Protein AF-A0A835GGK8-F1 (afdb_monomer_lite)

Structure (mmCIF, N/CA/C/O backbone):
data_AF-A0A835GGK8-F1
#
_entry.id   AF-A0A835GGK8-F1
#
loop_
_atom_site.group_PDB
_atom_site.id
_atom_site.type_symbol
_atom_site.label_atom_id
_atom_site.label_alt_id
_atom_site.label_comp_id
_atom_site.label_asym_id
_atom_site.label_entity_id
_atom_site.label_seq_id
_atom_site.pdbx_PDB_ins_code
_atom_site.Cartn_x
_atom_site.Cartn_y
_atom_site.Cartn_z
_atom_site.occupancy
_atom_site.B_iso_or_equiv
_atom_site.auth_seq_id
_atom_site.auth_comp_id
_atom_site.auth_asym_id
_atom_site.auth_atom_id
_atom_site.pdbx_PDB_model_num
ATOM 1 N N . GLY A 1 1 ? 4.725 -10.831 10.379 1.00 56.91 1 GLY A N 1
ATOM 2 C CA . GLY A 1 1 ? 5.188 -9.465 10.693 1.00 56.91 1 GLY A CA 1
ATOM 3 C C . GLY A 1 1 ? 3.987 -8.553 10.754 1.00 56.91 1 GLY A C 1
ATOM 4 O O . GLY A 1 1 ? 3.076 -8.763 9.956 1.00 56.91 1 GLY A O 1
ATOM 5 N N . THR A 1 2 ? 3.975 -7.607 11.694 1.00 87.25 2 THR A N 1
ATOM 6 C CA . THR A 1 2 ? 2.916 -6.593 11.849 1.00 87.25 2 THR A CA 1
ATOM 7 C C . THR A 1 2 ? 2.686 -5.833 10.539 1.00 87.25 2 THR A C 1
ATOM 9 O O . THR A 1 2 ? 3.594 -5.772 9.707 1.00 87.25 2 THR A O 1
ATOM 12 N N . LYS A 1 3 ? 1.490 -5.265 10.334 1.00 89.50 3 LYS A N 1
ATOM 13 C CA . LYS A 1 3 ? 1.149 -4.522 9.104 1.00 89.50 3 LYS A CA 1
ATOM 14 C C . LYS A 1 3 ? 2.169 -3.409 8.820 1.00 89.50 3 LYS A C 1
ATOM 16 O O . LYS A 1 3 ? 2.734 -3.356 7.732 1.00 89.50 3 LYS A O 1
ATOM 21 N N . LYS A 1 4 ? 2.560 -2.677 9.868 1.00 90.31 4 LYS A N 1
ATOM 22 C CA . LYS A 1 4 ? 3.695 -1.738 9.889 1.00 90.31 4 LYS A CA 1
ATOM 23 C C . LYS A 1 4 ? 4.991 -2.334 9.349 1.00 90.31 4 LYS A C 1
ATOM 25 O O . LYS A 1 4 ? 5.562 -1.816 8.400 1.00 90.31 4 LYS A O 1
ATOM 30 N N . GLY A 1 5 ? 5.420 -3.475 9.889 1.00 92.81 5 GLY A N 1
ATOM 31 C CA . GLY A 1 5 ? 6.646 -4.131 9.438 1.00 92.81 5 GLY A CA 1
ATOM 32 C C . GLY A 1 5 ? 6.595 -4.623 7.986 1.00 92.81 5 GLY A C 1
ATOM 33 O O . GLY A 1 5 ? 7.643 -4.769 7.363 1.00 92.81 5 GLY A O 1
ATOM 34 N N . GLN A 1 6 ? 5.410 -4.897 7.432 1.00 94.19 6 GLN A N 1
ATOM 35 C CA . GLN A 1 6 ? 5.264 -5.224 6.008 1.00 94.19 6 GLN A CA 1
ATOM 36 C C . GLN A 1 6 ? 5.434 -3.979 5.137 1.00 94.19 6 GLN A C 1
ATOM 38 O O . GLN A 1 6 ? 6.199 -4.030 4.176 1.00 94.19 6 GLN A O 1
ATOM 43 N N . LEU A 1 7 ? 4.793 -2.871 5.520 1.00 95.31 7 LEU A N 1
ATOM 44 C CA . LEU A 1 7 ? 4.916 -1.589 4.833 1.00 95.31 7 LEU A CA 1
ATOM 45 C C . LEU A 1 7 ? 6.360 -1.069 4.856 1.00 95.31 7 LEU A C 1
ATOM 47 O O . LEU A 1 7 ? 6.895 -0.731 3.808 1.00 95.31 7 LEU A O 1
ATOM 51 N N . THR A 1 8 ? 7.054 -1.130 5.998 1.00 95.62 8 THR A N 1
ATOM 52 C CA . THR A 1 8 ? 8.473 -0.734 6.086 1.00 95.62 8 THR A CA 1
ATOM 53 C C . THR A 1 8 ? 9.360 -1.545 5.138 1.00 95.62 8 THR A C 1
ATOM 55 O O . THR A 1 8 ? 10.203 -0.990 4.441 1.00 95.62 8 THR A O 1
ATOM 58 N N . LYS A 1 9 ? 9.168 -2.869 5.066 1.00 96.25 9 LYS A N 1
ATOM 59 C CA . LYS A 1 9 ? 9.945 -3.726 4.152 1.00 96.25 9 LYS A CA 1
ATOM 60 C C . LYS A 1 9 ? 9.669 -3.414 2.685 1.00 96.25 9 LYS A C 1
ATOM 62 O O . LYS A 1 9 ? 10.574 -3.538 1.862 1.00 96.25 9 LYS A O 1
ATOM 67 N N . PHE A 1 10 ? 8.426 -3.070 2.364 1.00 97.19 10 PHE A N 1
ATOM 68 C CA . PHE A 1 10 ? 8.058 -2.628 1.030 1.00 97.19 10 PHE A CA 1
ATOM 69 C C . PHE A 1 10 ? 8.715 -1.294 0.693 1.00 97.19 10 PHE A C 1
ATOM 71 O O . PHE A 1 10 ? 9.410 -1.225 -0.315 1.00 97.19 10 PHE A O 1
ATOM 78 N N . ASN A 1 11 ? 8.587 -0.296 1.567 1.00 97.06 11 ASN A N 1
ATOM 79 C CA . ASN A 1 11 ? 9.194 1.012 1.367 1.00 97.06 11 ASN A CA 1
ATOM 80 C C . ASN A 1 11 ? 10.705 0.902 1.141 1.00 97.06 11 ASN A C 1
ATOM 82 O O . ASN A 1 11 ? 11.200 1.403 0.146 1.00 97.06 11 ASN A O 1
ATOM 86 N N . ASN A 1 12 ? 11.428 0.138 1.967 1.00 97.31 12 ASN A N 1
ATOM 87 C CA . ASN A 1 12 ? 12.874 -0.051 1.787 1.00 97.31 12 ASN A CA 1
ATOM 88 C C . ASN A 1 12 ? 13.235 -0.605 0.397 1.00 97.31 12 ASN A C 1
ATOM 90 O O . ASN A 1 12 ? 14.246 -0.223 -0.190 1.00 97.31 12 ASN A O 1
ATOM 94 N N . PHE A 1 13 ? 12.409 -1.513 -0.134 1.00 97.12 13 PHE A N 1
ATOM 95 C CA . PHE A 1 13 ? 12.589 -2.045 -1.482 1.00 97.12 13 PHE A CA 1
ATOM 96 C C . PHE A 1 13 ? 12.326 -0.984 -2.554 1.00 97.12 13 PHE A C 1
ATOM 98 O O . PHE A 1 13 ? 13.112 -0.871 -3.488 1.00 97.12 13 PHE A O 1
ATOM 105 N N . VAL A 1 14 ? 11.257 -0.198 -2.405 1.00 96.75 14 VAL A N 1
ATOM 106 C CA . VAL A 1 14 ? 10.925 0.907 -3.316 1.00 96.75 14 VAL A CA 1
ATOM 107 C C . VAL A 1 14 ? 12.028 1.964 -3.305 1.00 96.75 14 VAL A C 1
ATOM 109 O O . VAL A 1 14 ? 12.512 2.317 -4.373 1.00 96.75 14 VAL A O 1
ATOM 112 N N . THR A 1 15 ? 12.504 2.376 -2.126 1.00 96.75 15 THR A N 1
ATOM 113 C CA . THR A 1 15 ? 13.606 3.336 -1.962 1.00 96.75 15 THR A CA 1
ATOM 114 C C . THR A 1 15 ? 14.868 2.879 -2.692 1.00 96.75 15 THR A C 1
ATOM 116 O O . THR A 1 15 ? 15.475 3.649 -3.428 1.00 96.75 15 THR A O 1
ATOM 119 N N . THR A 1 16 ? 15.219 1.591 -2.587 1.00 96.19 16 THR A N 1
ATOM 120 C CA . THR A 1 16 ? 16.373 1.039 -3.320 1.00 96.19 16 THR A CA 1
ATOM 121 C C . THR A 1 16 ? 16.201 1.161 -4.840 1.00 96.19 16 THR A C 1
ATOM 123 O O . THR A 1 16 ? 17.178 1.363 -5.556 1.00 96.19 16 THR A O 1
ATOM 126 N N . LEU A 1 17 ? 14.974 1.024 -5.354 1.00 95.38 17 LEU A N 1
ATOM 127 C CA . LEU A 1 17 ? 14.695 1.171 -6.785 1.00 95.38 17 LEU A CA 1
ATOM 128 C C . LEU A 1 17 ? 14.602 2.637 -7.229 1.00 95.38 17 LEU A C 1
ATOM 130 O O . LEU A 1 17 ? 14.955 2.927 -8.367 1.00 95.38 17 LEU A O 1
ATOM 134 N N . SER A 1 18 ? 14.147 3.548 -6.366 1.00 93.19 18 SER A N 1
ATOM 135 C CA . SER A 1 18 ? 14.069 4.981 -6.679 1.00 93.19 18 SER A CA 1
ATOM 136 C C . SER A 1 18 ? 15.433 5.674 -6.655 1.00 93.19 18 SER A C 1
ATOM 138 O O . SER A 1 18 ? 15.614 6.692 -7.313 1.00 93.19 18 SER A O 1
ATOM 140 N N . GLU A 1 19 ? 16.395 5.142 -5.897 1.00 94.31 19 GLU A N 1
ATOM 141 C CA . GLU A 1 19 ? 17.755 5.692 -5.799 1.00 94.31 19 GLU A CA 1
ATOM 142 C C . GLU A 1 19 ? 18.642 5.355 -7.008 1.00 94.31 19 GLU A C 1
ATOM 144 O O . GLU A 1 19 ? 19.671 5.998 -7.222 1.00 94.31 19 GLU A O 1
ATOM 149 N N . ILE A 1 20 ? 18.263 4.354 -7.809 1.00 93.00 20 ILE A N 1
ATOM 150 C CA . ILE A 1 20 ? 19.026 3.935 -8.988 1.00 93.00 20 ILE A CA 1
ATOM 151 C C . ILE A 1 20 ? 18.419 4.503 -10.280 1.00 93.00 20 ILE A C 1
ATOM 153 O O . ILE A 1 20 ? 17.202 4.657 -10.384 1.00 93.00 20 ILE A O 1
ATOM 157 N N . PRO A 1 21 ? 19.231 4.776 -11.321 1.00 93.50 21 PRO A N 1
ATOM 158 C CA . PRO A 1 21 ? 18.704 5.208 -12.610 1.00 93.50 21 PRO A CA 1
ATOM 159 C C . PRO A 1 21 ? 17.759 4.158 -13.205 1.00 93.50 21 PRO A C 1
ATOM 161 O O . PRO A 1 21 ? 18.100 2.974 -13.269 1.00 93.50 21 PRO A O 1
ATOM 164 N N . VAL A 1 22 ? 16.600 4.584 -13.710 1.00 90.31 22 VAL A N 1
ATOM 165 C CA . VAL A 1 22 ? 15.542 3.684 -14.209 1.00 90.31 22 VAL A CA 1
ATOM 166 C C . VAL A 1 22 ? 16.012 2.713 -15.300 1.00 90.31 22 VAL A C 1
ATOM 168 O O . VAL A 1 22 ? 15.506 1.600 -15.403 1.00 90.31 22 VAL A O 1
ATOM 171 N N . GLN A 1 23 ? 17.027 3.085 -16.085 1.00 89.62 23 GLN A N 1
ATOM 172 C CA . GLN A 1 23 ? 17.604 2.236 -17.134 1.00 89.62 23 GLN A CA 1
ATOM 173 C C . GLN A 1 23 ? 18.325 1.002 -16.565 1.00 89.62 23 GLN A C 1
ATOM 175 O O . GLN A 1 23 ? 18.513 0.015 -17.272 1.00 89.62 23 GLN A O 1
ATOM 180 N N . THR A 1 24 ? 18.737 1.058 -15.296 1.00 93.38 24 THR A N 1
ATOM 181 C CA . THR A 1 24 ? 19.400 -0.044 -14.579 1.00 93.38 24 THR A CA 1
ATOM 182 C C . THR A 1 24 ? 18.418 -0.988 -13.894 1.00 93.38 24 THR A C 1
ATOM 184 O O . THR A 1 24 ? 18.787 -2.111 -13.544 1.00 93.38 24 THR A O 1
ATOM 187 N N . VAL A 1 25 ? 17.159 -0.567 -13.732 1.00 93.56 25 VAL A N 1
ATOM 188 C CA . VAL A 1 25 ? 16.104 -1.404 -13.162 1.00 93.56 25 VAL A CA 1
ATOM 189 C C . VAL A 1 25 ? 15.831 -2.558 -14.120 1.00 93.56 25 VAL A C 1
ATOM 191 O O . VAL A 1 25 ? 15.488 -2.378 -15.286 1.00 93.56 25 VAL A O 1
ATOM 194 N N . THR A 1 26 ? 15.975 -3.782 -13.627 1.00 94.06 26 THR A N 1
ATOM 195 C CA . THR A 1 26 ? 15.754 -4.985 -14.433 1.00 94.06 26 THR A CA 1
ATOM 196 C C . THR A 1 26 ? 14.266 -5.318 -14.564 1.00 94.06 26 THR A C 1
ATOM 198 O O . THR A 1 26 ? 13.462 -5.047 -13.671 1.00 94.06 26 THR A O 1
ATOM 201 N N . SER A 1 27 ? 13.892 -6.028 -15.636 1.00 91.50 27 SER A N 1
ATOM 202 C CA . SER A 1 27 ? 12.521 -6.544 -15.822 1.00 91.50 27 SER A CA 1
ATOM 203 C C . SER A 1 27 ? 12.060 -7.420 -14.648 1.00 91.50 27 SER A C 1
ATOM 205 O O . SER A 1 27 ? 10.903 -7.363 -14.236 1.00 91.50 27 SER A O 1
ATOM 207 N N . LYS A 1 28 ? 12.977 -8.191 -14.042 1.00 93.56 28 LYS A N 1
ATOM 208 C CA . LYS A 1 28 ? 12.694 -8.980 -12.834 1.00 93.56 28 LYS A CA 1
ATOM 209 C C . LYS A 1 28 ? 12.333 -8.083 -11.645 1.00 93.56 28 LYS A C 1
ATOM 211 O O . LYS A 1 28 ? 11.336 -8.359 -10.988 1.00 93.56 28 LYS A O 1
ATOM 216 N N . GLN A 1 29 ? 13.113 -7.029 -11.386 1.00 94.62 29 GLN A N 1
ATOM 217 C CA . GLN A 1 29 ? 12.840 -6.082 -10.297 1.00 94.62 29 GLN A CA 1
ATOM 218 C C . GLN A 1 29 ? 11.514 -5.352 -10.506 1.00 94.62 29 GLN A C 1
ATOM 220 O O . GLN A 1 29 ? 10.740 -5.246 -9.562 1.00 94.62 29 GLN A O 1
ATOM 225 N N . ASN A 1 30 ? 11.212 -4.925 -11.736 1.00 92.81 30 ASN A N 1
ATOM 226 C CA . ASN A 1 30 ? 9.925 -4.304 -12.038 1.00 92.81 30 ASN A CA 1
ATOM 227 C C . ASN A 1 30 ? 8.755 -5.281 -11.813 1.00 92.81 30 ASN A C 1
ATOM 229 O O . ASN A 1 30 ? 7.779 -4.940 -11.155 1.00 92.81 30 ASN A O 1
ATOM 233 N N . LYS A 1 31 ? 8.859 -6.534 -12.273 1.00 92.25 31 LYS A N 1
ATOM 234 C CA . LYS A 1 31 ? 7.827 -7.555 -12.006 1.00 92.25 31 LYS A CA 1
ATOM 235 C C . LYS A 1 31 ? 7.651 -7.821 -10.509 1.00 92.25 31 LYS A C 1
ATOM 237 O O . LYS A 1 31 ? 6.527 -7.957 -10.035 1.00 92.25 31 LYS A O 1
ATOM 242 N N . GLU A 1 32 ? 8.749 -7.875 -9.760 1.00 96.25 32 GLU A N 1
ATOM 243 C CA . GLU A 1 32 ? 8.712 -8.019 -8.306 1.00 96.25 32 GLU A CA 1
ATOM 244 C C . GLU A 1 32 ? 8.050 -6.812 -7.622 1.00 96.25 32 GLU A C 1
ATOM 246 O O . GLU A 1 32 ? 7.234 -7.006 -6.719 1.00 96.25 32 GLU A O 1
ATOM 251 N N . LEU A 1 33 ? 8.338 -5.589 -8.081 1.00 95.25 33 LEU A N 1
ATOM 252 C CA . LEU A 1 33 ? 7.696 -4.359 -7.616 1.00 95.25 33 LEU A CA 1
ATOM 253 C C . LEU A 1 33 ? 6.178 -4.426 -7.790 1.00 95.25 33 LEU A C 1
ATOM 255 O O . LEU A 1 33 ? 5.464 -4.207 -6.818 1.00 95.25 33 LEU A O 1
ATOM 259 N N . ILE A 1 34 ? 5.689 -4.807 -8.974 1.00 92.88 34 ILE A N 1
ATOM 260 C CA . ILE A 1 34 ? 4.248 -4.925 -9.249 1.00 92.88 34 ILE A CA 1
ATOM 261 C C . ILE A 1 34 ? 3.573 -5.941 -8.316 1.00 92.88 34 ILE A C 1
ATOM 263 O O . ILE A 1 34 ? 2.515 -5.663 -7.750 1.00 92.88 34 ILE A O 1
ATOM 267 N N . VAL A 1 35 ? 4.197 -7.104 -8.094 1.00 92.12 35 VAL A N 1
ATOM 268 C CA . VAL A 1 35 ? 3.658 -8.125 -7.178 1.00 92.12 35 VAL A CA 1
ATOM 269 C C . VAL A 1 35 ? 3.610 -7.612 -5.736 1.00 92.12 35 VAL A C 1
ATOM 271 O O . VAL A 1 35 ? 2.628 -7.834 -5.024 1.00 92.12 35 VAL A O 1
ATOM 274 N N . ARG A 1 36 ? 4.663 -6.923 -5.282 1.00 94.88 36 ARG A N 1
ATOM 275 C CA . ARG A 1 36 ? 4.718 -6.355 -3.928 1.00 94.88 36 ARG A CA 1
ATOM 276 C C . ARG A 1 36 ? 3.721 -5.209 -3.750 1.00 94.88 36 ARG A C 1
ATOM 278 O O . ARG A 1 36 ? 3.074 -5.165 -2.708 1.00 94.88 36 ARG A O 1
ATOM 285 N N . LEU A 1 37 ? 3.569 -4.347 -4.755 1.00 93.06 37 LEU A N 1
ATOM 286 C CA . LEU A 1 37 ? 2.612 -3.242 -4.768 1.00 93.06 37 LEU A CA 1
ATOM 287 C C . LEU A 1 37 ? 1.187 -3.766 -4.573 1.00 93.06 37 LEU A C 1
ATOM 289 O O . LEU A 1 37 ? 0.538 -3.392 -3.603 1.00 93.06 37 LEU A O 1
ATOM 293 N N . SER A 1 38 ? 0.763 -4.737 -5.389 1.00 89.12 38 SER A N 1
ATOM 294 C CA . SER A 1 38 ? -0.571 -5.345 -5.279 1.00 89.12 38 SER A CA 1
ATOM 295 C C . SER A 1 38 ? -0.849 -5.940 -3.891 1.00 89.12 38 SER A C 1
ATOM 297 O O . SER A 1 38 ? -1.966 -5.865 -3.380 1.00 89.12 38 SER A O 1
ATOM 299 N N . LYS A 1 39 ? 0.171 -6.511 -3.239 1.00 90.25 39 LYS A N 1
ATOM 300 C CA . LYS A 1 39 ? 0.040 -7.029 -1.873 1.00 90.25 39 LYS A CA 1
ATOM 301 C C . LYS A 1 39 ? -0.139 -5.916 -0.838 1.00 90.25 39 LYS A C 1
ATOM 303 O O . LYS A 1 39 ? -0.885 -6.104 0.120 1.00 90.25 39 LYS A O 1
ATOM 308 N N . ILE A 1 40 ? 0.584 -4.808 -0.985 1.00 91.75 40 ILE A N 1
ATOM 309 C CA . ILE A 1 40 ? 0.540 -3.696 -0.032 1.00 91.75 40 ILE A CA 1
ATOM 310 C C . ILE A 1 40 ? -0.732 -2.875 -0.209 1.00 91.75 40 ILE A C 1
ATOM 312 O O . ILE A 1 40 ? -1.285 -2.460 0.797 1.00 91.75 40 ILE A O 1
ATOM 316 N N . GLU A 1 41 ? -1.273 -2.744 -1.419 1.00 88.94 41 GLU A N 1
ATOM 317 C CA . GLU A 1 41 ? -2.550 -2.052 -1.657 1.00 88.94 41 GLU A CA 1
ATOM 318 C C . GLU A 1 41 ? -3.709 -2.602 -0.803 1.00 88.94 41 GLU A C 1
ATOM 320 O O . GLU A 1 41 ? -4.572 -1.854 -0.357 1.00 88.94 41 GLU A O 1
ATOM 325 N N . GLY A 1 42 ? -3.716 -3.908 -0.512 1.00 86.69 42 GLY A N 1
ATOM 326 C CA . GLY A 1 42 ? -4.726 -4.521 0.359 1.00 86.69 42 GLY A CA 1
ATOM 327 C C . GLY A 1 42 ? -4.510 -4.292 1.860 1.00 86.69 42 GLY A C 1
ATOM 328 O O . GLY A 1 42 ? -5.403 -4.583 2.654 1.00 86.69 42 GLY A O 1
ATOM 329 N N . ILE A 1 43 ? -3.339 -3.793 2.273 1.00 89.12 43 ILE A N 1
ATOM 330 C CA . ILE A 1 43 ? -2.962 -3.708 3.689 1.00 89.12 43 ILE A CA 1
ATOM 331 C C . ILE A 1 43 ? -3.737 -2.628 4.441 1.00 89.12 43 ILE A C 1
ATOM 333 O O . ILE A 1 43 ? -3.931 -2.771 5.649 1.00 89.12 43 ILE A O 1
ATOM 337 N N . ILE A 1 44 ? -4.166 -1.574 3.737 1.00 89.88 44 ILE A N 1
ATOM 338 C CA . ILE A 1 44 ? -4.833 -0.416 4.334 1.00 89.88 44 ILE A CA 1
ATOM 339 C C . ILE A 1 44 ? -6.177 -0.808 4.949 1.00 89.88 44 ILE A C 1
ATOM 341 O O . ILE A 1 44 ? -6.444 -0.462 6.088 1.00 89.88 44 ILE A O 1
ATOM 345 N N . HIS A 1 45 ? -6.956 -1.664 4.282 1.00 88.00 45 HIS A N 1
ATOM 346 C CA . HIS A 1 45 ? -8.235 -2.143 4.814 1.00 88.00 45 HIS A CA 1
ATOM 347 C C . HIS A 1 45 ? -8.071 -2.969 6.086 1.00 88.00 45 HIS A C 1
ATOM 349 O O . HIS A 1 45 ? -8.793 -2.781 7.060 1.00 88.00 45 HIS A O 1
ATOM 355 N N . GLU A 1 46 ? -7.099 -3.882 6.095 1.00 89.19 46 GLU A N 1
ATOM 356 C CA . GLU A 1 46 ? -6.823 -4.677 7.290 1.00 89.19 46 GLU A CA 1
ATOM 357 C C . GLU A 1 46 ? -6.288 -3.809 8.435 1.00 89.19 46 GLU A C 1
ATOM 359 O O . GLU A 1 46 ? -6.527 -4.118 9.601 1.00 89.19 46 GLU A O 1
ATOM 364 N N . PHE A 1 47 ? -5.547 -2.744 8.120 1.00 91.69 47 PHE A N 1
ATOM 365 C CA . PHE A 1 47 ? -5.097 -1.772 9.109 1.00 91.69 47 PHE A CA 1
ATOM 366 C C . PHE A 1 47 ? -6.269 -0.961 9.671 1.00 91.69 47 PHE A C 1
ATOM 368 O O . PHE A 1 47 ? -6.409 -0.918 10.890 1.00 91.69 47 PHE A O 1
ATOM 375 N N . ASP A 1 48 ? -7.140 -0.420 8.818 1.00 90.12 48 ASP A N 1
ATOM 376 C CA . ASP A 1 48 ? -8.319 0.364 9.207 1.00 90.12 48 ASP A CA 1
ATOM 377 C C . ASP A 1 48 ? -9.267 -0.429 10.106 1.00 90.12 48 ASP A C 1
ATOM 379 O O . ASP A 1 48 ? -9.746 0.081 11.120 1.00 90.12 48 ASP A O 1
ATOM 383 N N . GLU A 1 49 ? -9.516 -1.701 9.781 1.00 91.75 49 GLU A N 1
ATOM 384 C CA . GLU A 1 49 ? -10.341 -2.580 10.613 1.00 91.75 49 GLU A CA 1
ATOM 385 C C . GLU A 1 49 ? -9.736 -2.801 12.004 1.00 91.75 49 GLU A C 1
ATOM 387 O O . GLU A 1 49 ? -10.465 -2.903 12.994 1.00 91.75 49 GLU A O 1
ATOM 392 N N . ILE A 1 50 ? -8.409 -2.929 12.085 1.00 90.50 50 ILE A N 1
ATOM 393 C CA . ILE A 1 50 ? -7.702 -3.113 13.353 1.00 90.50 50 ILE A CA 1
ATOM 394 C C . ILE A 1 50 ? -7.695 -1.801 14.141 1.00 90.50 50 ILE A C 1
ATOM 396 O O . ILE A 1 50 ? -8.021 -1.831 15.324 1.00 90.50 50 ILE A O 1
ATOM 400 N N . GLN A 1 51 ? -7.384 -0.670 13.506 1.00 90.69 51 GLN A N 1
ATOM 401 C CA . GLN A 1 51 ? -7.349 0.636 14.167 1.00 90.69 51 GLN A CA 1
ATOM 402 C C . GLN A 1 51 ? -8.719 1.055 14.674 1.00 90.69 51 GLN A C 1
ATOM 404 O O . GLN A 1 51 ? -8.843 1.384 15.845 1.00 90.69 51 GLN A O 1
ATOM 409 N N . THR A 1 52 ? -9.771 0.894 13.871 1.00 90.38 52 THR A N 1
ATOM 410 C CA . THR A 1 52 ? -11.144 1.181 14.313 1.00 90.38 52 THR A CA 1
ATOM 411 C C . THR A 1 52 ? -11.507 0.366 15.560 1.00 90.38 52 THR A C 1
ATOM 413 O O . THR A 1 52 ? -12.104 0.881 16.500 1.0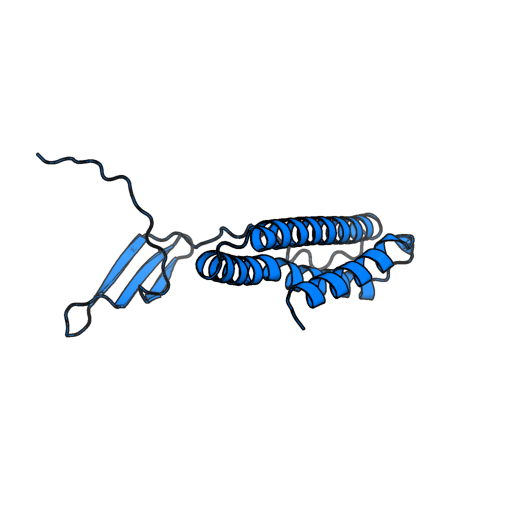0 90.38 52 THR A O 1
ATOM 416 N N . LYS A 1 53 ? -11.119 -0.917 15.621 1.00 92.56 53 LYS A N 1
ATOM 417 C CA . LYS A 1 53 ? -11.334 -1.746 16.820 1.00 92.56 53 LYS A CA 1
ATOM 418 C C . LYS A 1 53 ? -10.533 -1.241 18.019 1.00 92.56 53 LYS A C 1
ATOM 420 O O . LYS A 1 53 ? -11.046 -1.299 19.131 1.00 92.56 53 LYS A O 1
ATOM 425 N N . ILE A 1 54 ? -9.296 -0.792 17.811 1.00 89.44 54 ILE A N 1
ATOM 426 C CA . ILE A 1 54 ? -8.451 -0.247 18.877 1.00 89.44 54 ILE A CA 1
ATOM 427 C C . ILE A 1 54 ? -9.045 1.065 19.399 1.00 89.44 54 ILE A C 1
ATOM 429 O O . ILE A 1 54 ? -9.254 1.172 20.599 1.00 89.44 54 ILE A O 1
ATOM 433 N N . GLU A 1 55 ? -9.400 2.004 18.526 1.00 88.50 55 GLU A N 1
ATOM 434 C CA . GLU A 1 55 ? -10.028 3.289 18.871 1.00 88.50 55 GLU A CA 1
ATOM 435 C C . GLU A 1 55 ? -11.355 3.109 19.632 1.00 88.50 55 GLU A C 1
ATOM 437 O O . GLU A 1 55 ? -11.678 3.889 20.521 1.00 88.50 55 GLU A O 1
ATOM 442 N N . LEU A 1 56 ? -12.112 2.040 19.350 1.00 89.19 56 LEU A N 1
ATOM 443 C CA . LEU A 1 56 ? -13.307 1.681 20.128 1.00 89.19 56 LEU A CA 1
ATOM 444 C C . LEU A 1 56 ? -12.988 1.072 21.504 1.00 89.19 56 LEU A C 1
ATOM 446 O O . LEU A 1 56 ? -13.838 1.077 22.391 1.00 89.19 56 LEU A O 1
ATOM 450 N N . MET A 1 57 ? -11.797 0.497 21.676 1.00 91.56 57 MET A N 1
ATOM 451 C CA . MET A 1 57 ? -11.347 -0.129 22.924 1.00 91.56 57 MET A CA 1
ATOM 452 C C . MET A 1 57 ? -10.511 0.812 23.803 1.00 91.56 57 MET A C 1
ATOM 454 O O . MET A 1 57 ? -10.333 0.523 24.987 1.00 91.56 57 MET A O 1
ATOM 458 N N . THR A 1 58 ? -9.983 1.909 23.254 1.00 91.25 58 THR A N 1
ATOM 459 C CA . THR A 1 58 ? -9.165 2.888 23.976 1.00 91.25 58 THR A CA 1
ATOM 460 C C . THR A 1 58 ? -9.415 4.310 23.479 1.00 91.25 58 THR A C 1
ATOM 462 O O . THR A 1 58 ? -9.358 4.580 22.286 1.00 91.25 58 THR A O 1
ATOM 465 N N . GLU A 1 59 ? -9.603 5.243 24.411 1.00 86.19 59 GLU A N 1
ATOM 466 C CA . GLU A 1 59 ? -9.729 6.682 24.129 1.00 86.19 59 GLU A CA 1
ATOM 467 C C . GLU A 1 59 ? -8.362 7.404 24.109 1.00 86.19 59 GLU A C 1
ATOM 469 O O . GLU A 1 59 ? -8.298 8.624 24.239 1.00 86.19 59 GLU A O 1
ATOM 474 N N . ASP A 1 60 ? -7.245 6.672 23.983 1.00 91.12 60 ASP A N 1
ATOM 475 C CA . ASP A 1 60 ? -5.899 7.262 23.948 1.00 91.12 60 ASP A CA 1
ATOM 476 C C . ASP A 1 60 ? -5.678 8.068 22.648 1.00 91.12 60 ASP A C 1
ATOM 478 O O . ASP A 1 60 ? -5.592 7.468 21.569 1.00 91.12 60 ASP A O 1
ATOM 482 N N . PRO A 1 61 ? -5.478 9.401 22.721 1.00 88.50 61 PRO A N 1
ATOM 483 C CA . PRO A 1 61 ? -5.221 10.240 21.548 1.00 88.50 61 PRO A CA 1
ATOM 484 C C . PRO A 1 61 ? -3.998 9.805 20.730 1.00 88.50 61 PRO A C 1
ATOM 486 O O . PRO A 1 61 ? -3.890 10.140 19.551 1.00 88.50 61 PRO A O 1
ATOM 489 N N . LYS A 1 62 ? -3.068 9.041 21.322 1.00 90.50 62 LYS A N 1
ATOM 490 C CA . LYS A 1 62 ? -1.916 8.484 20.598 1.00 90.50 62 LYS A CA 1
ATOM 491 C C . LYS A 1 62 ? -2.320 7.521 19.487 1.00 90.50 62 LYS A C 1
ATOM 493 O O . LYS A 1 62 ? -1.557 7.393 18.537 1.00 90.50 62 LYS A O 1
ATOM 498 N N . GLN A 1 63 ? -3.476 6.861 19.584 1.00 88.94 63 GLN A N 1
ATOM 499 C CA . GLN A 1 63 ? -3.941 5.939 18.541 1.00 88.94 63 GLN A CA 1
ATOM 500 C C . GLN A 1 63 ? -4.313 6.675 17.251 1.00 88.94 63 GLN A C 1
ATOM 502 O O . GLN A 1 63 ? -3.951 6.218 16.172 1.00 88.94 63 GLN A O 1
ATOM 507 N N . LEU A 1 64 ? -4.906 7.868 17.360 1.00 86.44 64 LEU A N 1
ATOM 508 C CA . LEU A 1 64 ? -5.190 8.720 16.200 1.00 86.44 64 LEU A CA 1
ATOM 509 C C . LEU A 1 64 ? -3.896 9.173 15.512 1.00 86.44 64 LEU A C 1
ATOM 511 O O . LEU A 1 64 ? -3.747 9.032 14.305 1.00 86.44 64 LEU A O 1
ATOM 515 N N . ILE A 1 65 ? -2.904 9.613 16.293 1.00 90.00 65 ILE A N 1
ATOM 516 C CA . ILE A 1 65 ? -1.585 9.990 15.756 1.00 90.00 65 ILE A CA 1
ATOM 517 C C . ILE A 1 65 ? -0.904 8.782 15.094 1.00 90.00 65 ILE A C 1
ATOM 519 O O . ILE A 1 65 ? -0.267 8.897 14.050 1.00 90.00 65 ILE A O 1
ATOM 523 N N . GLU A 1 66 ? -1.014 7.602 15.707 1.00 90.50 66 GLU A N 1
ATOM 524 C CA . GLU A 1 66 ? -0.447 6.365 15.175 1.00 90.50 66 GLU A CA 1
ATOM 525 C C . GLU A 1 66 ? -1.080 5.961 13.836 1.00 90.50 66 GLU A C 1
ATOM 527 O O . GLU A 1 66 ? -0.378 5.414 12.974 1.00 90.50 66 GLU A O 1
ATOM 532 N N . ARG A 1 67 ? -2.378 6.235 13.672 1.00 91.81 67 ARG A N 1
ATOM 533 C CA . ARG A 1 67 ? -3.120 6.053 12.429 1.00 91.81 67 ARG A CA 1
ATOM 534 C C . ARG A 1 67 ? -2.636 7.006 11.345 1.00 91.81 67 ARG A C 1
ATOM 536 O O . ARG A 1 67 ? -2.188 6.516 10.311 1.00 91.81 67 ARG A O 1
ATOM 543 N N . ASP A 1 68 ? -2.614 8.307 11.619 1.00 92.06 68 ASP A N 1
ATOM 544 C CA . ASP A 1 68 ? -2.173 9.328 10.659 1.00 92.06 68 ASP A CA 1
ATOM 545 C C . ASP A 1 68 ? -0.761 9.027 10.133 1.00 92.06 68 ASP A C 1
ATOM 547 O O . ASP A 1 68 ? -0.532 8.940 8.928 1.00 92.06 68 ASP A O 1
ATOM 551 N N . LEU A 1 69 ? 0.184 8.733 11.037 1.00 93.44 69 LEU A N 1
ATOM 552 C CA . LEU A 1 69 ? 1.562 8.393 10.665 1.00 93.44 69 LEU A CA 1
ATOM 553 C C . LEU A 1 69 ? 1.653 7.150 9.772 1.00 93.44 69 LEU A C 1
ATOM 555 O O . LEU A 1 69 ? 2.542 7.053 8.923 1.00 93.44 69 LEU A O 1
ATOM 559 N N . PHE A 1 70 ? 0.787 6.160 9.994 1.00 94.38 70 PHE A N 1
ATOM 560 C CA . PHE A 1 70 ? 0.765 4.967 9.159 1.00 94.38 70 PHE A CA 1
ATOM 561 C C . PHE A 1 70 ? 0.167 5.255 7.784 1.00 94.38 70 PHE A C 1
ATOM 563 O O . PHE A 1 70 ? 0.730 4.800 6.790 1.00 94.38 70 PHE A O 1
ATOM 570 N N . GLU A 1 71 ? -0.945 5.987 7.727 1.00 94.75 71 GLU A N 1
ATOM 571 C CA . GLU A 1 71 ? -1.618 6.351 6.481 1.00 94.75 71 GLU A CA 1
ATOM 572 C C . GLU A 1 71 ? -0.709 7.215 5.598 1.00 94.75 71 GLU A C 1
ATOM 574 O O . GLU A 1 71 ? -0.485 6.877 4.434 1.00 94.75 71 GLU A O 1
ATOM 579 N N . ASP A 1 72 ? -0.069 8.238 6.166 1.00 95.31 72 ASP A N 1
ATOM 580 C CA . ASP A 1 72 ? 0.909 9.075 5.464 1.00 95.31 72 ASP A CA 1
ATOM 581 C C . ASP A 1 72 ? 2.067 8.242 4.899 1.00 95.31 72 ASP A C 1
ATOM 583 O O . ASP A 1 72 ? 2.465 8.374 3.732 1.00 95.31 72 ASP A O 1
ATOM 587 N N . PHE A 1 73 ? 2.603 7.324 5.709 1.00 95.94 73 PHE A N 1
ATOM 588 C CA . PHE A 1 73 ? 3.680 6.443 5.273 1.00 95.94 73 PHE A CA 1
ATOM 589 C C . PHE A 1 73 ? 3.218 5.450 4.197 1.00 95.94 73 PHE A C 1
ATOM 591 O O . PHE A 1 73 ? 3.974 5.117 3.282 1.00 95.94 73 PHE A O 1
ATOM 598 N N . TYR A 1 74 ? 1.971 4.990 4.270 1.00 96.69 74 TYR A N 1
ATOM 599 C CA . TYR A 1 74 ? 1.374 4.104 3.280 1.00 96.69 74 TYR A CA 1
ATOM 600 C C . TYR A 1 74 ? 1.227 4.810 1.932 1.00 96.69 74 TYR A C 1
ATOM 602 O O . TYR A 1 74 ? 1.751 4.319 0.928 1.00 96.69 74 TYR A O 1
ATOM 610 N N . TYR A 1 75 ? 0.579 5.976 1.906 1.00 95.81 75 TYR A N 1
ATOM 611 C CA . TYR A 1 75 ? 0.323 6.702 0.665 1.00 95.81 75 TYR A CA 1
ATOM 612 C C . TYR A 1 75 ? 1.617 7.171 -0.004 1.00 95.81 75 TYR A C 1
ATOM 614 O O . TYR A 1 75 ? 1.766 7.009 -1.216 1.00 95.81 75 TYR A O 1
ATOM 622 N N . SER A 1 76 ? 2.589 7.661 0.771 1.00 95.31 76 SER A N 1
ATOM 623 C CA . SER A 1 76 ? 3.908 8.032 0.234 1.00 95.31 76 SER A CA 1
ATOM 624 C C . SER A 1 76 ? 4.661 6.834 -0.360 1.00 95.31 76 SER A C 1
ATOM 626 O O . SER A 1 76 ? 5.209 6.938 -1.460 1.00 95.31 76 SER A O 1
ATOM 628 N N . SER A 1 77 ? 4.627 5.670 0.302 1.00 94.75 77 SER A N 1
ATOM 629 C CA . SER A 1 77 ? 5.254 4.440 -0.207 1.00 94.75 77 SER A CA 1
ATOM 630 C C . SER A 1 77 ? 4.612 3.954 -1.513 1.00 94.75 77 SER A C 1
ATOM 632 O O . SER A 1 77 ? 5.317 3.535 -2.433 1.00 94.75 77 SER A O 1
ATOM 634 N N . ILE A 1 78 ? 3.276 3.991 -1.608 1.00 94.94 78 ILE A N 1
ATOM 635 C CA . ILE A 1 78 ? 2.536 3.604 -2.821 1.00 94.94 78 ILE A CA 1
ATOM 636 C C . ILE A 1 78 ? 2.858 4.555 -3.975 1.00 94.94 78 ILE A C 1
ATOM 638 O O . ILE A 1 78 ? 3.155 4.087 -5.073 1.00 94.94 78 ILE A O 1
ATOM 642 N N . ALA A 1 79 ? 2.846 5.866 -3.727 1.00 94.06 79 ALA A N 1
ATOM 643 C CA . ALA A 1 79 ? 3.137 6.869 -4.746 1.00 94.06 79 ALA A CA 1
ATOM 644 C C . ALA A 1 79 ? 4.551 6.694 -5.322 1.00 94.06 79 ALA A C 1
ATOM 646 O O . ALA A 1 79 ? 4.720 6.637 -6.538 1.00 94.06 79 ALA A O 1
ATOM 647 N N . SER A 1 80 ? 5.553 6.504 -4.458 1.00 95.19 80 SER A N 1
ATOM 648 C CA . SER A 1 80 ? 6.931 6.253 -4.896 1.00 95.19 80 SER A CA 1
ATOM 649 C C . SER A 1 80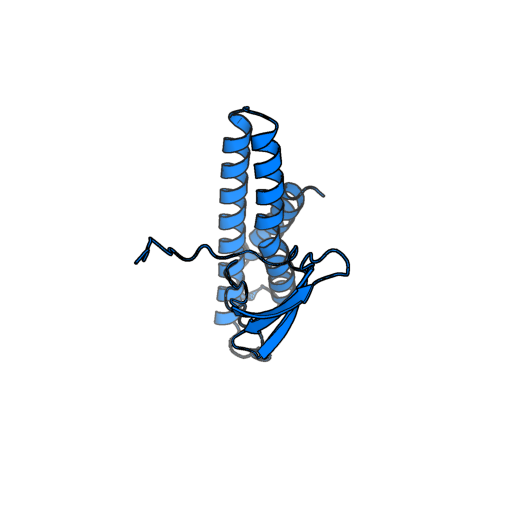 ? 7.052 4.958 -5.713 1.00 95.19 80 SER A C 1
ATOM 651 O O . SER A 1 80 ? 7.714 4.923 -6.750 1.00 95.19 80 SER A O 1
ATOM 653 N N . ALA A 1 81 ? 6.350 3.892 -5.317 1.00 95.56 81 ALA A N 1
ATOM 654 C CA . ALA A 1 81 ? 6.329 2.641 -6.074 1.00 95.56 81 ALA A CA 1
ATOM 655 C C . ALA A 1 81 ? 5.689 2.798 -7.462 1.00 95.56 81 ALA A C 1
ATOM 657 O O . ALA A 1 81 ? 6.193 2.245 -8.443 1.00 95.56 81 ALA A O 1
ATOM 658 N N . GLN A 1 82 ? 4.587 3.544 -7.544 1.00 94.69 82 GLN A N 1
ATOM 659 C CA . GLN A 1 82 ? 3.906 3.846 -8.802 1.00 94.69 82 GLN A CA 1
ATOM 660 C C . GLN A 1 82 ? 4.802 4.672 -9.725 1.00 94.69 82 GLN A C 1
ATOM 662 O O . GLN A 1 82 ? 4.950 4.320 -10.892 1.00 94.69 82 GLN A O 1
ATOM 667 N N . GLU A 1 83 ? 5.479 5.692 -9.199 1.00 95.00 83 GLU A N 1
ATOM 668 C CA . GLU A 1 83 ? 6.415 6.516 -9.965 1.00 95.00 83 GLU A CA 1
ATOM 669 C C . GLU A 1 83 ? 7.552 5.681 -10.579 1.00 95.00 83 GLU A C 1
ATOM 671 O O . GLU A 1 83 ? 7.868 5.831 -11.765 1.00 95.00 83 GLU A O 1
ATOM 676 N N . VAL A 1 84 ? 8.127 4.744 -9.814 1.00 94.31 84 VAL A N 1
ATOM 677 C CA . VAL A 1 84 ? 9.160 3.819 -10.311 1.00 94.31 84 VAL A CA 1
ATOM 678 C C . VAL A 1 84 ? 8.607 2.918 -11.422 1.00 94.31 84 VAL A C 1
ATOM 680 O O . VAL A 1 84 ? 9.245 2.765 -12.468 1.00 94.31 84 VAL A O 1
ATOM 683 N N . ALA A 1 85 ? 7.417 2.343 -11.234 1.00 93.00 85 ALA A N 1
ATOM 684 C CA . ALA A 1 85 ? 6.791 1.460 -12.219 1.00 93.00 85 ALA A CA 1
ATOM 685 C C . ALA A 1 85 ? 6.428 2.200 -13.522 1.00 93.00 85 ALA A C 1
ATOM 687 O O . ALA A 1 85 ? 6.670 1.698 -14.625 1.00 93.00 85 ALA A O 1
ATOM 688 N N . GLU A 1 86 ? 5.886 3.413 -13.414 1.00 92.38 86 GLU A N 1
ATOM 689 C CA . GLU A 1 86 ? 5.575 4.268 -14.559 1.00 92.38 86 GLU A CA 1
ATOM 690 C C . GLU A 1 86 ? 6.834 4.689 -15.313 1.00 92.38 86 GLU A C 1
ATOM 692 O O . GLU A 1 86 ? 6.870 4.630 -16.544 1.00 92.38 86 GLU A O 1
ATOM 697 N N . SER A 1 87 ? 7.877 5.092 -14.586 1.00 92.94 87 SER A N 1
ATOM 698 C CA . SER A 1 87 ? 9.164 5.466 -15.173 1.00 92.94 87 SER A CA 1
ATOM 699 C C . SER A 1 87 ? 9.784 4.290 -15.925 1.00 92.94 87 SER A C 1
ATOM 701 O O . SER A 1 87 ? 10.281 4.461 -17.040 1.00 92.94 87 SER A O 1
ATOM 703 N N . TYR A 1 88 ? 9.698 3.079 -15.364 1.00 93.88 88 TYR A N 1
ATOM 704 C CA . TYR A 1 88 ? 10.160 1.863 -16.028 1.00 93.88 88 TYR A CA 1
ATOM 705 C C . TYR A 1 88 ? 9.388 1.583 -17.322 1.00 93.88 88 TYR A C 1
ATOM 707 O O . TYR A 1 88 ? 10.003 1.283 -18.348 1.00 93.88 88 TYR A O 1
ATOM 715 N N . SER A 1 89 ? 8.057 1.715 -17.290 1.00 91.38 89 SER A N 1
ATOM 716 C CA . SER A 1 89 ? 7.185 1.538 -18.459 1.00 91.38 89 SER A CA 1
ATOM 717 C C . SER A 1 89 ? 7.526 2.529 -19.578 1.00 91.38 89 SER A C 1
ATOM 719 O O . SER A 1 89 ? 7.729 2.130 -20.726 1.00 91.38 89 SER A O 1
ATOM 721 N N . LYS A 1 90 ? 7.701 3.814 -19.234 1.00 90.94 90 LYS A N 1
ATOM 722 C CA . LYS A 1 90 ? 8.104 4.876 -20.175 1.00 90.94 90 LYS A CA 1
ATOM 723 C C . LYS A 1 90 ? 9.475 4.603 -20.804 1.00 90.94 90 LYS A C 1
ATOM 725 O O . LYS A 1 90 ? 9.664 4.871 -21.987 1.00 90.94 90 LYS A O 1
ATOM 730 N N . ALA A 1 91 ? 10.418 4.051 -20.040 1.00 90.12 91 ALA A N 1
ATOM 731 C CA . ALA A 1 91 ? 11.749 3.694 -20.533 1.00 90.12 91 ALA A CA 1
ATOM 732 C C . ALA A 1 91 ? 11.771 2.406 -21.383 1.00 90.12 91 ALA A C 1
ATOM 734 O O . ALA A 1 91 ? 12.701 2.213 -22.165 1.00 90.12 91 ALA A O 1
ATOM 735 N N . ASN A 1 92 ? 10.766 1.529 -21.254 1.00 87.56 92 ASN A N 1
ATOM 736 C CA . ASN A 1 92 ? 10.722 0.212 -21.902 1.00 87.56 92 ASN A CA 1
ATOM 737 C C . ASN A 1 92 ? 9.388 -0.040 -22.644 1.00 87.56 92 ASN A C 1
ATOM 739 O O . ASN A 1 92 ? 8.678 -0.999 -22.324 1.00 87.56 92 ASN A O 1
ATOM 743 N N . PRO A 1 93 ? 9.051 0.748 -23.684 1.00 77.00 93 PRO A N 1
ATOM 744 C CA . PRO A 1 93 ? 7.748 0.679 -24.357 1.00 77.00 93 PRO A CA 1
ATOM 745 C C . PRO A 1 93 ? 7.484 -0.645 -25.102 1.00 77.00 93 PRO A C 1
ATOM 747 O O . PRO A 1 93 ? 6.335 -1.004 -25.335 1.00 77.00 93 PRO A O 1
ATOM 750 N N . ASN A 1 94 ? 8.534 -1.396 -25.458 1.00 65.06 94 ASN A N 1
ATOM 751 C CA . ASN A 1 94 ? 8.440 -2.607 -26.286 1.00 65.06 94 ASN A CA 1
ATOM 752 C C . ASN A 1 94 ? 8.369 -3.929 -25.489 1.00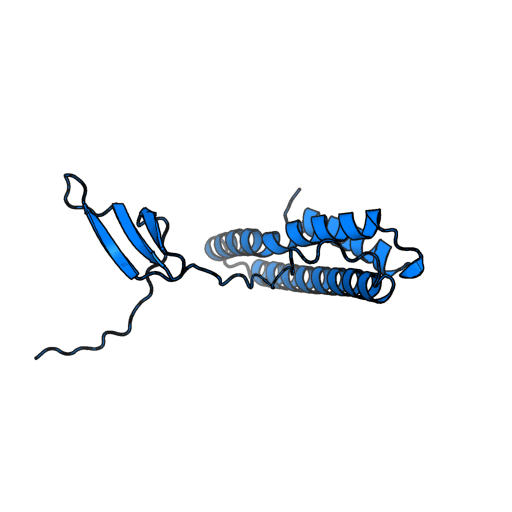 65.06 94 ASN A C 1
ATOM 754 O O . ASN A 1 94 ? 8.282 -4.992 -26.097 1.00 65.06 94 ASN A O 1
ATOM 758 N N . GLN A 1 95 ? 8.375 -3.903 -24.148 1.00 59.31 95 GLN A N 1
ATOM 759 C CA . GLN A 1 95 ? 8.067 -5.086 -23.315 1.00 59.31 95 GLN A CA 1
ATOM 760 C C . GLN A 1 95 ? 6.558 -5.205 -23.013 1.00 59.31 95 GLN A C 1
ATOM 762 O O . GLN A 1 95 ? 6.151 -5.695 -21.960 1.00 59.31 95 GLN A O 1
ATOM 767 N N . GLY A 1 96 ? 5.722 -4.747 -23.950 1.00 52.91 96 GLY A N 1
ATOM 768 C CA . GLY A 1 96 ? 4.265 -4.780 -23.875 1.00 52.91 96 GLY A CA 1
ATOM 769 C C . GLY A 1 96 ? 3.660 -6.096 -24.367 1.00 52.91 96 GLY A C 1
ATOM 770 O O . GLY A 1 96 ? 3.199 -6.172 -25.498 1.00 52.91 96 GLY A O 1
ATOM 771 N N . ILE A 1 97 ? 3.634 -7.106 -23.498 1.00 44.69 97 ILE A N 1
ATOM 772 C CA . ILE A 1 97 ? 2.649 -8.207 -23.441 1.00 44.69 97 ILE A CA 1
ATOM 773 C C . ILE A 1 97 ? 2.769 -8.730 -21.997 1.00 44.69 97 ILE A C 1
ATOM 775 O O . ILE A 1 97 ? 3.793 -9.306 -21.651 1.00 44.69 97 ILE A O 1
ATOM 779 N N . ASP A 1 98 ? 1.905 -8.437 -21.027 1.00 45.34 98 ASP A N 1
ATOM 780 C CA . ASP A 1 98 ? 0.451 -8.309 -21.004 1.00 45.34 98 ASP A CA 1
ATOM 781 C C . ASP A 1 98 ? -0.040 -6.902 -20.628 1.00 45.34 98 ASP A C 1
ATOM 783 O O . ASP A 1 98 ? 0.031 -6.482 -19.473 1.00 45.34 98 ASP A O 1
ATOM 787 N N . ALA A 1 99 ? -0.719 -6.240 -21.563 1.00 44.12 99 ALA A N 1
ATOM 788 C CA . ALA A 1 99 ? -1.738 -5.240 -21.247 1.00 44.12 99 ALA A CA 1
ATOM 789 C C . ALA A 1 99 ? -3.053 -5.909 -20.768 1.00 44.12 99 ALA A C 1
ATOM 791 O O . ALA A 1 99 ? -4.144 -5.420 -21.043 1.00 44.12 99 ALA A O 1
ATOM 792 N N . THR A 1 100 ? -2.959 -7.029 -20.040 1.00 43.38 100 THR A N 1
ATOM 793 C CA . THR A 1 100 ? -4.091 -7.759 -19.441 1.00 43.38 100 THR A CA 1
ATOM 794 C C . THR A 1 100 ? -4.065 -7.627 -17.926 1.00 43.38 100 THR A C 1
ATOM 796 O O . THR A 1 100 ? -4.192 -8.589 -17.181 1.00 43.38 100 THR A O 1
ATOM 799 N N . SER A 1 101 ? -3.832 -6.409 -17.470 1.00 48.19 101 SER A N 1
ATOM 800 C CA . SER A 1 101 ? -4.357 -5.818 -16.249 1.00 48.19 101 SER A CA 1
ATOM 801 C C . SER A 1 101 ? -3.711 -4.448 -16.222 1.00 48.19 101 SER A C 1
ATOM 803 O O . SER A 1 101 ? -2.636 -4.270 -15.657 1.00 48.19 101 SER A O 1
ATOM 805 N N . GLN A 1 102 ? -4.400 -3.435 -16.758 1.00 41.38 102 GLN A N 1
ATOM 806 C CA . GLN A 1 102 ? -4.474 -2.236 -15.932 1.00 41.38 102 GLN A CA 1
ATOM 807 C C . GLN A 1 102 ? -4.711 -2.779 -14.508 1.00 41.38 102 GLN A C 1
ATOM 809 O O . GLN A 1 102 ? -5.692 -3.518 -14.330 1.00 41.38 102 GLN A O 1
ATOM 814 N N . PRO A 1 103 ? -3.917 -2.452 -13.477 1.00 39.31 103 PRO A N 1
ATOM 815 C CA . PRO A 1 103 ? -4.580 -2.199 -12.225 1.00 39.31 103 PRO A CA 1
ATOM 816 C C . PRO A 1 103 ? -5.459 -0.997 -12.573 1.00 39.31 103 PRO A C 1
ATOM 818 O O . PRO A 1 103 ? -5.081 0.153 -12.401 1.00 39.31 103 PRO A O 1
ATOM 821 N N . SER A 1 104 ? -6.617 -1.259 -13.207 1.00 43.75 104 SER A N 1
ATOM 822 C CA . SER A 1 104 ? -7.758 -0.380 -13.120 1.00 43.75 104 SER A CA 1
ATOM 823 C C . SER A 1 104 ? -7.795 -0.214 -11.633 1.00 43.75 104 SER A C 1
ATOM 825 O O . SER A 1 104 ? -7.958 -1.246 -10.970 1.00 43.75 104 SER A O 1
ATOM 827 N N . TYR A 1 105 ? -7.439 0.972 -11.143 1.00 45.69 105 TYR A N 1
ATOM 828 C CA . TYR A 1 105 ? -7.514 1.299 -9.741 1.00 45.69 105 TYR A CA 1
ATOM 829 C C . TYR A 1 105 ? -8.845 0.712 -9.324 1.00 45.69 105 TYR A C 1
ATOM 831 O O . TYR A 1 105 ? -9.904 1.239 -9.675 1.00 45.69 105 TYR A O 1
ATOM 839 N N . LYS A 1 106 ? -8.821 -0.465 -8.692 1.00 50.66 106 LYS A N 1
ATOM 840 C CA . LYS A 1 106 ? -9.999 -0.993 -8.049 1.00 50.66 106 LYS A CA 1
ATOM 841 C C . LYS A 1 106 ? -9.946 -0.196 -6.779 1.00 50.66 106 LYS A C 1
ATOM 843 O O . LYS A 1 106 ? -9.571 -0.701 -5.732 1.00 50.66 106 LYS A O 1
ATOM 848 N N . SER A 1 107 ? -10.242 1.095 -6.953 1.00 45.53 107 SER A N 1
ATOM 849 C CA . SER A 1 107 ? -10.750 1.970 -5.940 1.00 45.53 107 SER A CA 1
ATOM 850 C C . SER A 1 107 ? -11.637 1.071 -5.114 1.00 45.53 107 SER A C 1
ATOM 852 O O . SER A 1 107 ? -12.478 0.335 -5.652 1.00 45.53 107 SER A O 1
ATOM 854 N N . ALA A 1 108 ? -11.287 0.997 -3.842 1.00 51.56 108 ALA A N 1
ATOM 855 C CA . ALA A 1 108 ? -11.870 0.121 -2.859 1.00 51.56 108 ALA A CA 1
ATOM 856 C C . ALA A 1 108 ? -13.345 0.481 -2.626 1.00 51.56 108 ALA A C 1
ATOM 858 O O . ALA A 1 108 ? -13.713 0.990 -1.583 1.00 51.56 108 ALA A O 1
ATOM 859 N N . ASN A 1 109 ? -14.163 0.282 -3.659 1.00 49.91 109 ASN A N 1
ATOM 860 C CA . ASN A 1 109 ? -15.514 0.793 -3.851 1.00 49.91 109 ASN A CA 1
ATOM 861 C C . ASN A 1 109 ? -16.257 0.053 -4.980 1.00 49.91 109 ASN A C 1
ATOM 863 O O . ASN A 1 109 ? -17.304 0.506 -5.429 1.00 49.91 109 ASN A O 1
ATOM 867 N N . THR A 1 110 ? -15.786 -1.108 -5.454 1.00 54.28 110 THR A N 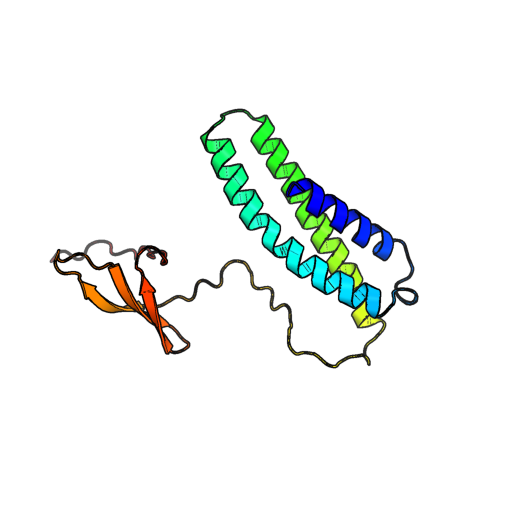1
ATOM 868 C CA . THR A 1 110 ? -16.581 -1.930 -6.391 1.00 54.28 110 THR A CA 1
ATOM 869 C C . THR A 1 110 ? -17.345 -3.028 -5.660 1.00 54.28 110 THR A C 1
ATOM 871 O O . THR A 1 110 ? -17.261 -4.211 -5.997 1.00 54.28 110 THR A O 1
ATOM 874 N N . TRP A 1 111 ? -18.149 -2.634 -4.667 1.00 67.94 111 TRP A N 1
ATOM 875 C CA . TRP A 1 111 ? -19.270 -3.476 -4.257 1.00 67.94 111 TRP A CA 1
ATOM 876 C C . TRP A 1 111 ? -20.157 -3.660 -5.486 1.00 67.94 111 TRP A C 1
ATOM 878 O O . TRP A 1 111 ? -20.621 -2.689 -6.086 1.00 67.94 111 TRP A O 1
ATOM 888 N N . LYS A 1 112 ? -20.362 -4.909 -5.916 1.00 72.44 112 LYS A N 1
ATOM 889 C CA . LYS A 1 112 ? -21.316 -5.189 -6.990 1.00 72.44 112 LYS A CA 1
ATOM 890 C C . LYS A 1 112 ? -22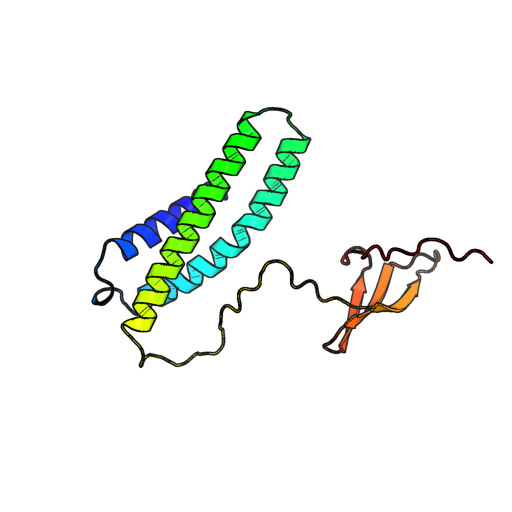.700 -4.814 -6.472 1.00 72.44 112 LYS A C 1
ATOM 892 O O . LYS A 1 112 ? -23.294 -5.566 -5.705 1.00 72.44 112 LYS A O 1
ATOM 897 N N . MET A 1 113 ? -23.201 -3.659 -6.892 1.00 83.00 113 MET A N 1
ATOM 898 C CA . MET A 1 113 ? -24.577 -3.280 -6.611 1.00 83.00 113 MET A CA 1
ATOM 899 C C . MET A 1 113 ? -25.512 -4.257 -7.320 1.00 83.00 113 MET A C 1
ATOM 901 O O . MET A 1 113 ? -25.321 -4.603 -8.492 1.00 83.00 113 MET A O 1
ATOM 905 N N . GLY A 1 114 ? -26.522 -4.713 -6.593 1.00 86.94 114 GLY A N 1
ATOM 906 C CA . GLY A 1 114 ? -27.545 -5.586 -7.129 1.00 86.94 114 GLY A CA 1
ATOM 907 C C . GLY A 1 114 ? -28.850 -5.415 -6.376 1.00 86.94 114 GLY A C 1
ATOM 908 O O . GLY A 1 114 ? -28.852 -5.108 -5.187 1.00 86.94 114 GLY A O 1
ATOM 909 N N . ARG A 1 115 ? -29.963 -5.599 -7.084 1.00 91.44 115 ARG A N 1
ATOM 910 C CA . ARG A 1 115 ? -31.297 -5.617 -6.474 1.00 91.44 115 ARG A CA 1
ATOM 911 C C . ARG A 1 115 ? -31.650 -7.046 -6.096 1.00 91.44 115 ARG A C 1
ATOM 913 O O . ARG A 1 115 ? -31.352 -7.970 -6.857 1.00 91.44 115 ARG A O 1
ATOM 920 N N . VAL A 1 116 ? -32.277 -7.225 -4.937 1.00 92.31 116 VAL A N 1
ATOM 921 C CA . VAL A 1 116 ? -32.821 -8.526 -4.538 1.00 92.31 116 VAL A CA 1
ATOM 922 C C . VAL A 1 116 ? -33.869 -8.928 -5.571 1.00 92.31 116 VAL A C 1
ATOM 924 O O . VAL A 1 116 ? -34.819 -8.192 -5.815 1.00 92.31 116 VAL A O 1
ATOM 927 N N . GLN A 1 117 ? -33.656 -10.070 -6.214 1.00 92.81 117 GLN A N 1
ATOM 928 C CA . GLN A 1 117 ? -34.560 -10.625 -7.215 1.00 92.81 117 GLN A CA 1
ATOM 929 C C . GLN A 1 117 ? -35.473 -11.685 -6.594 1.00 92.81 117 GLN A C 1
ATOM 931 O O . GLN A 1 117 ? -36.658 -11.731 -6.903 1.00 92.81 117 GLN A O 1
ATOM 936 N N . GLN A 1 118 ? -34.923 -12.532 -5.720 1.00 91.69 118 GLN A N 1
ATOM 937 C CA . GLN A 1 118 ? -35.657 -13.599 -5.044 1.00 91.69 118 GLN A CA 1
ATOM 938 C C . GLN A 1 118 ? -35.038 -13.880 -3.673 1.00 91.69 118 GLN A C 1
ATOM 940 O O . GLN A 1 118 ? -33.816 -13.864 -3.527 1.00 91.69 118 GLN A O 1
ATOM 945 N N . VAL A 1 119 ? -35.874 -14.163 -2.675 1.00 93.62 119 VAL A N 1
ATOM 946 C CA . VAL A 1 119 ? -35.454 -14.542 -1.319 1.00 93.62 119 VAL A CA 1
ATOM 947 C C . VAL A 1 119 ? -35.797 -16.000 -1.030 1.00 93.62 119 VAL A C 1
ATOM 949 O O . VAL A 1 119 ? -36.783 -16.524 -1.544 1.00 93.62 119 VAL A O 1
ATOM 952 N N . TYR A 1 120 ? -34.989 -16.646 -0.190 1.00 92.12 120 TYR A N 1
ATOM 953 C CA . TYR A 1 120 ? -35.180 -18.032 0.236 1.00 92.12 120 TYR A CA 1
ATOM 954 C C . TYR A 1 120 ? -35.288 -18.082 1.770 1.00 92.12 120 TYR A C 1
ATOM 956 O O . TYR A 1 120 ? -34.257 -18.092 2.456 1.00 92.12 120 TYR A O 1
ATOM 964 N N . PRO A 1 121 ? -36.514 -18.043 2.327 1.00 91.88 121 PRO A N 1
ATOM 965 C CA . PRO A 1 121 ? -36.729 -18.164 3.765 1.00 91.88 121 PRO A CA 1
ATOM 966 C C . PRO A 1 121 ? -36.457 -19.594 4.251 1.00 91.88 121 PRO A C 1
ATOM 968 O O . PRO A 1 121 ? -36.708 -20.568 3.541 1.00 91.88 121 PRO A O 1
ATOM 971 N N . GLY A 1 122 ? -35.929 -19.715 5.470 1.00 86.00 122 GLY A N 1
ATOM 972 C CA . GLY A 1 122 ? -35.816 -20.991 6.175 1.00 86.00 122 GLY A CA 1
ATOM 973 C C . GLY A 1 122 ? -37.158 -21.472 6.733 1.00 86.00 122 GLY A C 1
ATOM 974 O O . GLY A 1 122 ? -38.176 -20.792 6.629 1.00 86.00 122 GLY A O 1
ATOM 975 N N . SER A 1 123 ? -37.152 -22.635 7.387 1.00 88.19 123 SER A N 1
ATOM 976 C CA . SER A 1 123 ? -38.333 -23.193 8.070 1.00 88.19 123 SER A CA 1
ATOM 977 C C . SER A 1 123 ? -38.862 -22.309 9.206 1.00 88.19 123 SER A C 1
ATOM 979 O O . SER A 1 123 ? -40.010 -22.445 9.608 1.00 88.19 123 SER A O 1
ATOM 981 N N . ASP A 1 124 ? -38.024 -21.412 9.721 1.00 91.31 124 ASP A N 1
ATOM 982 C CA . ASP A 1 124 ? -38.342 -20.395 10.724 1.00 91.31 124 ASP A CA 1
ATOM 983 C C . ASP A 1 124 ? -38.843 -19.072 10.113 1.00 91.31 124 ASP A C 1
ATOM 985 O O . ASP A 1 124 ? -39.042 -18.099 10.832 1.00 91.31 124 ASP A O 1
ATOM 989 N N . GLY A 1 125 ? -39.012 -19.006 8.787 1.00 87.12 125 GLY A N 1
ATOM 990 C CA . GLY A 1 125 ? -39.413 -17.796 8.063 1.00 87.12 125 GLY A CA 1
ATOM 991 C C . GLY A 1 125 ? -38.284 -16.781 7.850 1.00 87.12 125 GLY A C 1
ATOM 992 O O . GLY A 1 125 ? -38.490 -15.770 7.180 1.00 87.12 125 GLY A O 1
ATOM 993 N N . VAL A 1 126 ? -37.073 -17.037 8.359 1.00 90.31 126 VAL A N 1
ATOM 994 C CA . VAL A 1 126 ? -35.954 -16.089 8.282 1.00 90.31 126 VAL A CA 1
ATOM 995 C C . VAL A 1 126 ? -35.205 -16.245 6.959 1.00 90.31 126 VAL A C 1
ATOM 997 O O . VAL A 1 126 ? -34.693 -17.321 6.633 1.00 90.31 126 VAL A O 1
ATOM 1000 N N . VAL A 1 127 ? -35.083 -15.151 6.202 1.00 89.56 127 VAL A N 1
ATOM 1001 C CA . VAL A 1 127 ? -34.321 -15.117 4.945 1.00 89.56 127 VAL A CA 1
ATOM 1002 C C . VAL A 1 127 ? -32.826 -15.070 5.240 1.00 89.56 127 VAL A C 1
ATOM 1004 O O . VAL A 1 127 ? -32.294 -14.067 5.708 1.00 89.56 127 VAL A O 1
ATOM 1007 N N . ARG A 1 128 ? -32.126 -16.159 4.917 1.00 89.31 128 ARG A N 1
ATOM 1008 C CA . ARG A 1 128 ? -30.661 -16.244 5.048 1.00 89.31 128 ARG A CA 1
ATOM 1009 C C . ARG A 1 128 ? -29.941 -16.175 3.710 1.00 89.31 128 ARG A C 1
ATOM 1011 O O . ARG A 1 128 ? -28.763 -15.834 3.686 1.00 89.31 128 ARG A O 1
ATOM 1018 N N . VAL A 1 129 ? -30.630 -16.475 2.609 1.00 91.38 129 VAL A N 1
ATOM 1019 C CA . VAL A 1 129 ? -30.069 -16.514 1.254 1.00 91.38 129 VAL A CA 1
ATOM 1020 C C . VAL A 1 129 ? -31.004 -15.794 0.287 1.00 91.38 129 VAL A C 1
ATOM 1022 O O . VAL A 1 129 ? -32.223 -15.933 0.379 1.00 91.38 129 VAL A O 1
ATOM 1025 N N . ALA A 1 130 ? -30.430 -15.041 -0.647 1.00 93.38 130 ALA A N 1
ATOM 1026 C CA . ALA A 1 130 ? -31.157 -14.351 -1.703 1.00 93.38 130 ALA A CA 1
ATOM 1027 C C . ALA A 1 130 ? -30.370 -14.361 -3.024 1.00 93.38 130 ALA A C 1
ATOM 1029 O O . ALA A 1 130 ? -29.140 -14.469 -3.036 1.00 93.38 130 ALA A O 1
ATOM 1030 N N . ASP A 1 131 ? -31.098 -14.245 -4.130 1.00 95.06 131 ASP A N 1
ATOM 1031 C CA . ASP A 1 131 ? -30.551 -14.013 -5.462 1.00 95.06 131 ASP A CA 1
ATOM 1032 C C . ASP A 1 131 ? -30.552 -12.509 -5.751 1.00 95.06 131 ASP A C 1
ATOM 1034 O O . ASP A 1 131 ? -31.567 -11.828 -5.595 1.00 95.06 131 ASP A O 1
ATOM 1038 N N . PHE A 1 132 ? -29.407 -11.990 -6.184 1.00 93.25 132 PHE A N 1
ATOM 1039 C CA . PHE A 1 132 ? -29.177 -10.576 -6.454 1.00 93.25 132 PHE A CA 1
ATOM 1040 C C . PHE A 1 132 ? -28.937 -10.375 -7.943 1.00 93.25 132 PHE A C 1
ATOM 1042 O O . PHE A 1 132 ? -27.992 -10.931 -8.509 1.00 93.25 132 PHE A O 1
ATOM 1049 N N . LYS A 1 133 ? -29.760 -9.546 -8.585 1.00 91.56 133 LYS A N 1
ATOM 1050 C CA . LYS A 1 133 ? -29.536 -9.134 -9.967 1.00 91.56 133 LYS A CA 1
ATOM 1051 C C . LYS A 1 133 ? -28.493 -8.027 -9.990 1.00 91.56 133 LYS A C 1
ATOM 1053 O O . LYS A 1 133 ? -28.770 -6.897 -9.597 1.00 91.56 133 LYS A O 1
ATOM 1058 N N . THR A 1 134 ? -27.306 -8.362 -10.471 1.00 87.50 134 THR A N 1
ATOM 1059 C CA . THR A 1 134 ? -26.217 -7.419 -10.735 1.00 87.50 134 THR A CA 1
ATOM 1060 C C . THR A 1 134 ? -26.138 -7.116 -12.233 1.00 87.50 134 THR A C 1
ATOM 1062 O O . THR A 1 134 ? -26.757 -7.798 -13.057 1.00 87.50 134 THR A O 1
ATOM 1065 N N . TYR A 1 135 ? -25.317 -6.137 -12.615 1.00 82.25 135 TYR A N 1
ATOM 1066 C CA . TYR A 1 135 ? -25.055 -5.822 -14.024 1.00 82.25 135 TYR A CA 1
ATOM 1067 C C . TYR A 1 135 ? -24.432 -6.989 -14.820 1.00 82.25 135 TYR A C 1
ATOM 1069 O O . TYR A 1 135 ? -24.569 -7.034 -16.037 1.00 82.25 135 TYR A O 1
ATOM 1077 N N . ARG A 1 136 ? -23.763 -7.945 -14.152 1.00 77.50 136 ARG A N 1
ATOM 1078 C CA . ARG A 1 136 ? -23.145 -9.127 -14.791 1.00 77.50 136 ARG A CA 1
ATOM 1079 C C . ARG A 1 136 ? -24.053 -10.351 -14.839 1.00 77.50 136 ARG A C 1
ATOM 1081 O O . ARG A 1 136 ? -23.663 -11.364 -15.406 1.00 77.50 136 ARG A O 1
ATOM 1088 N N . GLY A 1 137 ? -25.227 -10.287 -14.218 1.00 87.44 137 GLY A N 1
ATOM 1089 C CA . GLY A 1 137 ? -26.105 -11.440 -14.058 1.00 87.44 137 GLY A CA 1
ATOM 1090 C C . GLY A 1 137 ? -26.605 -11.600 -12.630 1.00 87.44 137 GLY A C 1
ATOM 1091 O O . GLY A 1 137 ? -26.453 -10.711 -11.791 1.00 87.44 137 GLY A O 1
ATOM 1092 N N . THR A 1 138 ? -27.243 -12.735 -12.376 1.00 91.56 138 THR A N 1
ATOM 1093 C CA . THR A 1 138 ? -27.828 -13.053 -11.073 1.00 91.56 138 THR A CA 1
ATOM 1094 C C . THR A 1 138 ? -26.830 -13.860 -10.244 1.00 91.56 138 THR A C 1
ATOM 1096 O O . THR A 1 138 ? -26.319 -14.875 -10.711 1.00 91.56 138 THR A O 1
ATOM 1099 N N . GLU A 1 139 ? -26.542 -13.411 -9.023 1.00 90.31 139 GLU A N 1
ATOM 1100 C CA . GLU A 1 139 ? -25.663 -14.105 -8.075 1.00 90.31 139 GLU A CA 1
ATOM 1101 C C . GLU A 1 139 ? -26.429 -14.477 -6.800 1.00 90.31 139 GLU A C 1
ATOM 1103 O O . GLU A 1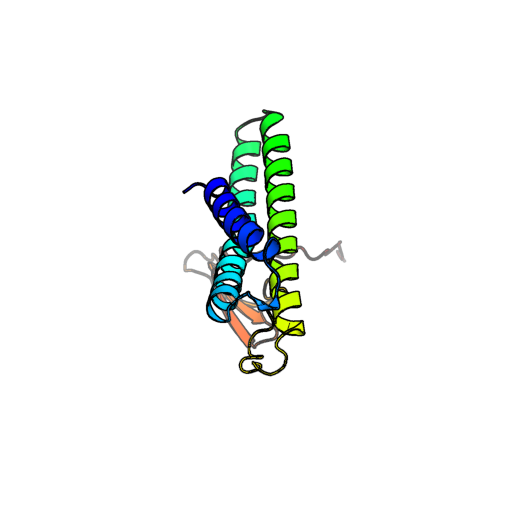 139 ? -27.129 -13.640 -6.233 1.00 90.31 139 GLU A O 1
ATOM 1108 N N . ARG A 1 140 ? -26.248 -15.708 -6.305 1.00 91.94 140 ARG A N 1
ATOM 1109 C CA . ARG A 1 140 ? -26.804 -16.162 -5.022 1.00 91.94 140 ARG A CA 1
ATOM 1110 C C . ARG A 1 140 ? -25.847 -15.855 -3.876 1.00 91.94 140 ARG A C 1
ATOM 1112 O O . ARG A 1 140 ? -24.690 -16.280 -3.914 1.00 91.94 140 ARG A O 1
ATOM 1119 N N . ARG A 1 141 ? -26.314 -15.158 -2.837 1.00 89.56 141 ARG A N 1
ATOM 1120 C CA . ARG A 1 141 ? -25.503 -14.813 -1.655 1.00 89.56 141 ARG A CA 1
ATOM 1121 C C . ARG A 1 141 ? -26.291 -14.934 -0.358 1.00 89.56 141 ARG A C 1
ATOM 1123 O O . ARG A 1 141 ? -27.511 -14.793 -0.330 1.00 89.56 141 ARG A O 1
ATOM 1130 N N . ALA A 1 142 ? -25.559 -15.188 0.723 1.00 88.94 142 ALA A N 1
ATOM 1131 C CA . ALA A 1 142 ? -26.107 -15.120 2.067 1.00 88.94 142 ALA A CA 1
ATOM 1132 C C . ALA A 1 142 ? -26.314 -13.655 2.485 1.00 88.94 142 ALA A C 1
ATOM 1134 O O . ALA A 1 142 ? -25.479 -12.801 2.184 1.00 88.94 142 ALA A O 1
ATOM 1135 N N . VAL A 1 143 ? -27.404 -13.371 3.198 1.00 87.75 143 VAL A N 1
ATOM 1136 C CA . VAL A 1 143 ? -27.786 -12.002 3.591 1.00 87.75 143 VAL A CA 1
ATOM 1137 C C . VAL A 1 143 ? -26.757 -11.374 4.542 1.00 87.75 143 VAL A C 1
ATOM 1139 O O . VAL A 1 143 ? -26.481 -10.186 4.468 1.00 87.75 143 VAL A O 1
ATOM 1142 N N . ASN A 1 144 ? -26.080 -12.174 5.368 1.00 86.06 144 ASN A N 1
ATOM 1143 C CA . ASN A 1 144 ? -24.992 -11.708 6.240 1.00 86.06 144 ASN A CA 1
ATOM 1144 C C . ASN A 1 144 ? -23.680 -11.370 5.498 1.00 86.06 144 ASN A C 1
ATOM 1146 O O . ASN A 1 144 ? -22.685 -11.023 6.131 1.00 86.06 144 ASN A O 1
ATOM 1150 N N . LYS A 1 145 ? -23.641 -11.534 4.171 1.00 81.06 145 LYS A N 1
ATOM 1151 C CA . LYS A 1 145 ? -22.498 -11.206 3.307 1.00 81.06 145 LYS A CA 1
ATOM 1152 C C . LYS A 1 145 ? -22.813 -10.069 2.332 1.00 81.06 145 LYS A C 1
ATOM 1154 O O . LYS A 1 145 ? -22.049 -9.863 1.392 1.00 81.06 145 LYS A O 1
ATOM 1159 N N . VAL A 1 146 ? -23.919 -9.351 2.532 1.00 86.06 146 VAL A N 1
ATOM 1160 C CA . VAL A 1 146 ? -24.284 -8.171 1.738 1.00 86.06 146 VAL A CA 1
ATOM 1161 C C . VAL A 1 146 ? -24.422 -6.940 2.630 1.00 86.06 146 VAL A C 1
ATOM 1163 O O . VAL A 1 146 ? -24.722 -7.062 3.814 1.00 86.06 146 VAL A O 1
ATOM 1166 N N . CYS A 1 147 ? -24.196 -5.759 2.055 1.00 84.44 147 CYS A N 1
ATOM 1167 C CA . CYS A 1 147 ? -24.415 -4.475 2.713 1.00 84.44 147 CYS A CA 1
ATOM 1168 C C . CYS A 1 147 ? -25.720 -3.865 2.171 1.00 84.44 147 CYS A C 1
ATOM 1170 O O . CYS A 1 147 ? -25.775 -3.556 0.975 1.00 84.44 147 CYS A O 1
ATOM 1172 N N . PRO A 1 148 ? -26.787 -3.746 2.983 1.00 84.56 148 PRO A N 1
ATOM 1173 C CA . PRO A 1 148 ? -28.008 -3.065 2.569 1.00 84.56 148 PRO A CA 1
ATOM 1174 C C . PRO A 1 148 ? -27.733 -1.591 2.258 1.00 84.56 148 PRO A C 1
ATOM 1176 O O . PRO A 1 148 ? -27.073 -0.903 3.032 1.00 84.56 148 PRO A O 1
ATOM 1179 N N . LEU A 1 149 ? -28.263 -1.098 1.139 1.00 81.69 149 LEU A N 1
ATOM 1180 C CA . LEU A 1 149 ? -28.244 0.326 0.816 1.00 81.69 149 LEU A CA 1
ATOM 1181 C C . LEU A 1 149 ? -29.554 0.942 1.298 1.00 81.69 149 LEU A C 1
ATOM 1183 O O . LEU A 1 149 ? -30.625 0.515 0.866 1.00 81.69 149 LEU A O 1
ATOM 1187 N N . LEU A 1 150 ? -29.464 1.928 2.190 1.00 75.94 150 LEU A N 1
ATOM 1188 C CA . LEU A 1 150 ? -30.617 2.714 2.612 1.00 75.94 150 LEU A CA 1
ATOM 1189 C C . LEU A 1 150 ? -31.115 3.510 1.403 1.00 75.94 150 LEU A C 1
ATOM 1191 O O . LEU A 1 150 ? -30.413 4.375 0.883 1.00 75.94 150 LEU A O 1
ATOM 1195 N N . THR A 1 151 ? -32.308 3.188 0.918 1.00 62.06 151 THR A N 1
ATOM 1196 C CA . THR A 1 151 ? -33.026 4.063 -0.006 1.00 62.06 151 THR A CA 1
ATOM 1197 C C . THR A 1 151 ? -33.815 5.051 0.834 1.00 62.06 151 THR A C 1
ATOM 1199 O O . THR A 1 151 ? -34.590 4.609 1.681 1.00 62.06 151 THR A O 1
ATOM 1202 N N . ASN A 1 152 ? -33.635 6.354 0.602 1.00 61.09 152 ASN A N 1
ATOM 1203 C CA . ASN A 1 152 ? -34.514 7.384 1.155 1.00 61.09 152 ASN A CA 1
ATOM 1204 C C . ASN A 1 152 ? -35.927 7.134 0.617 1.00 61.09 152 ASN A C 1
ATOM 1206 O O . ASN A 1 152 ? -36.269 7.552 -0.485 1.00 61.09 152 ASN A O 1
ATOM 1210 N N . GLN A 1 153 ? -36.710 6.362 1.357 1.00 54.81 153 GLN A N 1
ATOM 1211 C CA . GLN A 1 153 ? -38.153 6.307 1.219 1.00 54.81 153 GLN A CA 1
ATOM 1212 C C . GLN A 1 153 ? -38.674 7.201 2.339 1.00 54.81 153 GLN A C 1
ATOM 1214 O O . GLN A 1 153 ? -38.969 6.728 3.433 1.00 54.81 153 GLN A O 1
ATOM 1219 N N . GLU A 1 154 ? -38.657 8.511 2.095 1.00 59.31 154 GLU A N 1
ATOM 1220 C CA . GLU A 1 154 ? -39.529 9.411 2.841 1.00 59.31 154 GLU A CA 1
ATOM 1221 C C . GLU A 1 154 ? -40.958 9.140 2.353 1.00 59.31 154 GLU A C 1
ATOM 1223 O O . GLU A 1 154 ? -41.220 9.138 1.154 1.00 59.31 154 GLU A O 1
ATOM 1228 N N . GLU A 1 155 ? -41.803 8.774 3.315 1.00 56.03 155 GLU A N 1
ATOM 1229 C CA . GLU A 1 155 ? -43.267 8.811 3.344 1.00 56.03 155 GLU A CA 1
ATOM 1230 C C . GLU A 1 155 ? -43.998 9.196 2.044 1.00 56.03 155 GLU A C 1
ATOM 1232 O O . GLU A 1 155 ? -44.147 10.369 1.721 1.00 56.03 155 GLU A O 1
ATOM 1237 N N . GLU A 1 156 ? -44.632 8.212 1.406 1.00 44.78 156 GLU A N 1
ATOM 1238 C CA . GLU A 1 156 ? -45.984 8.410 0.874 1.00 44.78 156 GLU A CA 1
ATOM 1239 C C . GLU A 1 156 ? -46.902 7.445 1.627 1.00 44.78 156 GLU A C 1
ATOM 1241 O O . GLU A 1 156 ? -47.130 6.300 1.238 1.00 44.78 156 GLU A O 1
ATOM 1246 N N . ALA A 1 157 ? -47.339 7.908 2.799 1.00 43.47 157 ALA A N 1
ATOM 1247 C CA . ALA A 1 157 ? -48.598 7.479 3.371 1.00 43.47 157 ALA A CA 1
ATOM 1248 C C . ALA A 1 157 ? -49.703 8.269 2.658 1.00 43.47 157 ALA A C 1
ATOM 1250 O O . ALA A 1 157 ? -49.819 9.477 2.861 1.00 43.47 157 ALA A O 1
ATOM 1251 N N . GLU A 1 158 ? -50.500 7.580 1.848 1.00 39.34 158 GLU A N 1
ATOM 1252 C CA . GLU A 1 158 ? -51.882 7.965 1.549 1.00 39.34 158 GLU A CA 1
ATOM 1253 C C . GLU A 1 158 ? -52.790 6.750 1.769 1.00 39.34 158 GLU A C 1
ATOM 1255 O O . GLU A 1 158 ? -52.408 5.633 1.340 1.00 39.34 158 GLU A O 1
#

Organism: Spodoptera exigua (NCBI:txid7107)

Foldseek 3Di:
DPLVVLLVVLLVLLVVLLVDDLVPQDPVSLVVLVVSLVVNVVSLVVVVVVLVVVVVVDVDVVSVVVNVVVVVSSVVSNVSSVVSNVSNCVVCVPVPPPPPDDVPVVVVPPPQDWDFPAFDADPVRHTQKTWTQGPVGIDIDGPVPDDDDDDPPDDDDD

InterPro domains:
  IPR040676 Domain of unknown function DUF5641 [PF18701] (107-149)

Secondary structure (DSSP, 8-state):
--HHHHHHHHHHHHHHHHSS-GGG--HHHHHHHHHHHHHHHTHHHHHHHHHHHHHHH---HHHHHHHHHHHHHHHHHHHHHHHHHHHHHHH-TT-----S-------TT----EEEEEEEE-TTS-EEEEEEEETTEEEEEEGGGS------------

Radius of gyration: 22.25 Å; chains: 1; bounding box: 71×33×50 Å

Sequence (158 aa):
GTKKGQLTKFNNFVTTLSEIPVQTVTSKQNKELIVRLSKIEGIIHEFDEIQTKIELMTEDPKQLIERDLFEDFYYSSIASAQEVAESYSKANPNQGIDATSQPSYKSANTWKMGRVQQVYPGSDGVVRVADFKTYRGTERRAVNKVCPLLTNQEEEAE

pLDDT: mean 84.15, std 16.0, range [39.31, 97.31]